Protein AF-A0A7L3M122-F1 (afdb_monomer_lite)

Secondary structure (DSSP, 8-state):
----S-SPPPHHHHHHHHHHHHHHHHHHHHHHHHHHHHHHHHHHT-HHHHHHHHHHHHHHHHHHHHHHHH-TT----TT-TTS-S--

InterPro domains:
  IPR028133 Dynamitin [PF04912] (7-87)
  IPR028133 Dynamitin [PTHR15346] (2-87)

Structure (mmCIF, N/CA/C/O backbone):
data_AF-A0A7L3M122-F1
#
_entry.id   AF-A0A7L3M122-F1
#
loop_
_atom_site.group_PDB
_atom_site.id
_atom_site.type_symbol
_atom_site.label_atom_id
_atom_site.label_alt_id
_atom_site.label_comp_id
_atom_site.label_asym_id
_atom_site.label_entity_id
_atom_site.label_seq_id
_atom_site.pdbx_PDB_ins_code
_atom_site.Cartn_x
_atom_site.Cartn_y
_atom_site.Cartn_z
_atom_site.occupancy
_atom_site.B_iso_or_equiv
_atom_site.auth_seq_id
_atom_site.auth_comp_id
_atom_site.auth_asym_id
_atom_site.auth_atom_id
_atom_site.pdbx_PDB_model_num
ATOM 1 N N . LEU A 1 1 ? 9.116 15.022 -44.049 1.00 46.53 1 LEU A N 1
ATOM 2 C CA . LEU A 1 1 ? 8.213 13.859 -43.922 1.00 46.53 1 LEU A CA 1
ATOM 3 C C . LEU A 1 1 ? 8.999 12.642 -44.370 1.00 46.53 1 LEU A C 1
ATOM 5 O O . LEU A 1 1 ? 9.347 12.569 -45.539 1.00 46.53 1 LEU A O 1
ATOM 9 N N . GLY A 1 2 ? 9.408 11.799 -43.428 1.00 50.69 2 GLY A N 1
ATOM 10 C CA . GLY A 1 2 ? 10.324 10.687 -43.679 1.00 50.69 2 GLY A CA 1
ATOM 11 C C . GLY A 1 2 ? 9.999 9.497 -42.791 1.00 50.69 2 GLY A C 1
ATOM 12 O O . GLY A 1 2 ? 10.883 8.966 -42.135 1.00 50.69 2 GLY A O 1
ATOM 13 N N . GLU A 1 3 ? 8.724 9.121 -42.745 1.00 70.56 3 GLU A N 1
ATOM 14 C CA . GLU A 1 3 ? 8.314 7.775 -42.357 1.00 70.56 3 GLU A CA 1
ATOM 15 C C . GLU A 1 3 ? 8.146 6.974 -43.648 1.00 70.56 3 GLU A C 1
ATOM 17 O O . GLU A 1 3 ? 7.394 7.378 -44.535 1.00 70.56 3 GLU A O 1
ATOM 22 N N . GLY A 1 4 ? 8.885 5.873 -43.796 1.00 51.69 4 GLY A N 1
ATOM 23 C CA . GLY A 1 4 ? 8.757 5.021 -44.976 1.00 51.69 4 GLY A CA 1
ATOM 24 C C . GLY A 1 4 ? 9.919 4.058 -45.193 1.00 51.69 4 GLY A C 1
ATOM 25 O O . GLY A 1 4 ? 10.887 4.389 -45.865 1.00 51.69 4 GLY A O 1
ATOM 26 N N . LEU A 1 5 ? 9.781 2.852 -44.635 1.00 55.53 5 LEU A N 1
ATOM 27 C CA . LEU A 1 5 ? 9.963 1.576 -45.345 1.00 55.53 5 LEU A CA 1
ATOM 28 C C . LEU A 1 5 ? 11.109 1.528 -46.385 1.00 55.53 5 LEU A C 1
ATOM 30 O O . LEU A 1 5 ? 10.881 1.764 -47.568 1.00 55.53 5 LEU A O 1
ATOM 34 N N . GLY A 1 6 ? 12.323 1.129 -45.975 1.00 59.31 6 GLY A N 1
ATOM 35 C CA . GLY A 1 6 ? 13.316 0.627 -46.944 1.00 59.31 6 GLY A CA 1
ATOM 36 C C . GLY A 1 6 ? 14.799 0.698 -46.571 1.00 59.31 6 GLY A C 1
ATOM 37 O O . GLY A 1 6 ? 15.583 -0.084 -47.102 1.00 59.31 6 GLY A O 1
ATOM 38 N N . ALA A 1 7 ? 15.215 1.568 -45.649 1.00 64.81 7 ALA A N 1
ATOM 39 C CA . ALA A 1 7 ? 16.615 1.660 -45.225 1.00 64.81 7 ALA A CA 1
ATOM 40 C C . ALA A 1 7 ? 16.780 1.159 -43.785 1.00 64.81 7 ALA A C 1
ATOM 42 O O . ALA A 1 7 ? 16.046 1.584 -42.893 1.00 64.81 7 ALA A O 1
ATOM 43 N N . LYS A 1 8 ? 17.750 0.262 -43.541 1.00 78.06 8 LYS A N 1
ATOM 44 C CA . LYS A 1 8 ? 18.165 -0.079 -42.170 1.00 78.06 8 LYS A CA 1
ATOM 45 C C . LYS A 1 8 ? 18.521 1.219 -41.447 1.00 78.06 8 LYS A C 1
ATOM 47 O O . LYS A 1 8 ? 19.318 1.994 -41.969 1.00 78.06 8 LYS A O 1
ATOM 52 N N . GLU A 1 9 ? 17.952 1.427 -40.260 1.00 80.81 9 GLU A N 1
ATOM 53 C CA . GLU A 1 9 ? 18.289 2.577 -39.418 1.00 80.81 9 GLU A CA 1
ATOM 54 C C . GLU A 1 9 ? 19.808 2.711 -39.292 1.00 80.81 9 GLU A C 1
ATOM 56 O O . GLU A 1 9 ? 20.509 1.725 -39.004 1.00 80.81 9 GLU A O 1
ATOM 61 N N . THR A 1 10 ? 20.307 3.935 -39.461 1.00 90.12 10 THR A N 1
ATOM 62 C CA . THR A 1 10 ? 21.683 4.249 -39.078 1.00 90.12 10 THR A CA 1
ATOM 63 C C . THR A 1 10 ? 21.857 4.022 -37.569 1.00 90.12 10 THR A C 1
ATOM 65 O O . THR A 1 10 ? 20.891 4.153 -36.810 1.00 90.12 10 THR A O 1
ATOM 68 N N . PRO A 1 11 ? 23.074 3.707 -37.088 1.00 90.62 11 PRO A N 1
ATOM 69 C CA . PRO A 1 11 ? 23.319 3.541 -35.655 1.00 90.62 11 PRO A CA 1
ATOM 70 C C . PRO A 1 11 ? 22.850 4.738 -34.814 1.00 90.62 11 PRO A C 1
ATOM 72 O O . PRO A 1 11 ? 22.312 4.548 -33.728 1.00 90.62 11 PRO A O 1
ATOM 75 N N . GLN A 1 12 ? 22.986 5.959 -35.342 1.00 87.50 12 GLN A N 1
ATOM 76 C CA . GLN A 1 12 ? 22.573 7.186 -34.662 1.00 87.50 12 GLN A CA 1
ATOM 77 C C . GLN A 1 12 ? 21.049 7.325 -34.552 1.00 87.50 12 GLN A C 1
ATOM 79 O O . GLN A 1 12 ? 20.546 7.663 -33.485 1.00 87.50 12 GLN A O 1
ATOM 84 N N . GLN A 1 13 ? 20.311 7.007 -35.620 1.00 86.88 13 GLN A N 1
ATOM 85 C CA . GLN A 1 13 ? 18.844 6.989 -35.587 1.00 86.88 13 GLN A CA 1
ATOM 86 C C . GLN A 1 13 ? 18.324 5.928 -34.616 1.00 86.88 13 GLN A C 1
ATOM 88 O O . GLN A 1 13 ? 17.442 6.213 -33.810 1.00 86.88 13 GLN A O 1
ATOM 93 N N . ARG A 1 14 ? 18.923 4.729 -34.630 1.00 87.69 14 ARG A N 1
ATOM 94 C CA . ARG A 1 14 ? 18.570 3.665 -33.682 1.00 87.69 14 ARG A CA 1
ATOM 95 C C . ARG A 1 14 ? 18.825 4.087 -32.240 1.00 87.69 14 ARG A C 1
ATOM 97 O O . ARG A 1 14 ? 18.002 3.804 -31.380 1.00 87.69 14 ARG A O 1
ATOM 104 N N . TYR A 1 15 ? 19.947 4.754 -31.975 1.00 90.81 15 TYR A N 1
ATOM 105 C CA . TYR A 1 15 ? 20.265 5.259 -30.641 1.00 90.81 15 TYR A CA 1
ATOM 106 C C . TYR A 1 15 ? 19.229 6.278 -30.157 1.00 90.81 15 TYR A C 1
ATOM 108 O O . TYR A 1 15 ? 18.741 6.154 -29.040 1.00 90.81 15 TYR A O 1
ATOM 116 N N . GLN A 1 16 ? 18.850 7.241 -31.002 1.00 91.88 16 GLN A N 1
ATOM 117 C CA . GLN A 1 16 ? 17.836 8.244 -30.663 1.00 91.88 16 GLN A CA 1
ATOM 118 C C . GLN A 1 16 ? 16.467 7.610 -30.399 1.00 91.88 16 GLN A C 1
ATOM 120 O O . GLN A 1 16 ? 15.827 7.940 -29.402 1.00 91.88 16 GLN A O 1
ATOM 125 N N . ARG A 1 17 ? 16.045 6.662 -31.248 1.00 92.06 17 ARG A N 1
ATOM 126 C CA . ARG A 1 17 ? 14.802 5.912 -31.038 1.00 92.06 17 ARG A CA 1
ATOM 127 C C . ARG A 1 17 ? 14.844 5.138 -29.724 1.00 92.06 17 ARG A C 1
ATOM 129 O O . ARG A 1 17 ? 13.944 5.284 -28.910 1.00 92.06 17 ARG A O 1
ATOM 136 N N . LEU A 1 18 ? 15.908 4.372 -29.489 1.00 92.56 18 LEU A N 1
ATOM 137 C CA . LEU A 1 18 ? 16.039 3.568 -28.276 1.00 92.56 18 LEU A CA 1
ATOM 138 C C . LEU A 1 18 ? 16.098 4.442 -27.017 1.00 92.56 18 LEU A C 1
ATOM 140 O O . LEU A 1 18 ? 15.525 4.084 -25.998 1.00 92.56 18 LEU A O 1
ATOM 144 N N . GLN A 1 19 ? 16.758 5.600 -27.077 1.00 94.44 19 GLN A N 1
ATOM 145 C CA . GLN A 1 19 ? 16.774 6.557 -25.972 1.00 94.44 19 GLN A CA 1
ATOM 146 C C . GLN A 1 19 ? 15.361 7.049 -25.641 1.00 94.44 19 GLN A C 1
ATOM 148 O O . GLN A 1 19 ? 15.013 7.140 -24.465 1.00 94.44 19 GLN A O 1
ATOM 153 N N . HIS A 1 20 ? 14.556 7.347 -26.662 1.00 90.00 20 HIS A N 1
ATOM 154 C CA . HIS A 1 20 ? 13.170 7.755 -26.476 1.00 90.00 20 HIS A CA 1
ATOM 155 C C . HIS A 1 20 ? 12.319 6.621 -25.900 1.00 90.00 20 HIS A C 1
ATOM 157 O O . HIS A 1 20 ? 11.681 6.814 -24.871 1.00 90.00 20 HIS A O 1
ATOM 163 N N . GLU A 1 21 ? 12.400 5.425 -26.486 1.00 89.75 21 GLU A N 1
ATOM 164 C CA . GLU A 1 21 ? 11.674 4.236 -26.022 1.00 89.75 21 GLU A CA 1
ATOM 165 C C . GLU A 1 21 ? 12.017 3.893 -24.567 1.00 89.75 21 GLU A C 1
ATOM 167 O O . GLU A 1 21 ? 11.133 3.594 -23.772 1.00 89.75 21 GLU A O 1
ATOM 172 N N . VAL A 1 22 ? 13.291 3.993 -24.175 1.00 93.06 22 VAL A N 1
ATOM 173 C CA . VAL A 1 22 ? 13.710 3.783 -22.782 1.00 93.06 22 VAL A CA 1
ATOM 174 C C . VAL A 1 22 ? 13.124 4.854 -21.859 1.00 93.06 22 VAL A C 1
ATOM 176 O O . VAL A 1 22 ? 12.694 4.533 -20.755 1.00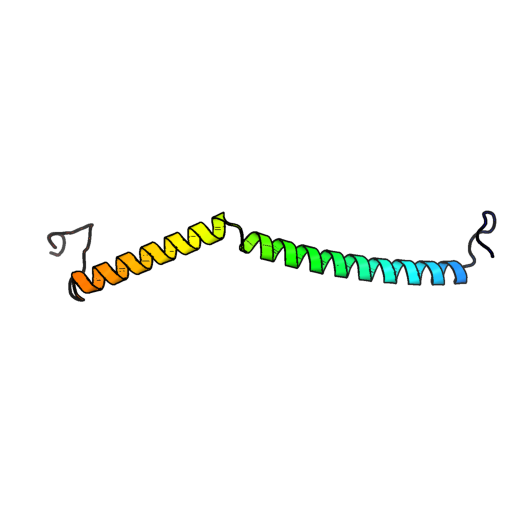 93.06 22 VAL A O 1
ATOM 179 N N . GLN A 1 23 ? 13.076 6.120 -22.283 1.00 89.44 23 GLN A N 1
ATOM 180 C CA . GLN A 1 23 ? 12.460 7.190 -21.488 1.00 89.44 23 GLN A CA 1
ATOM 181 C C . GLN A 1 23 ? 10.939 7.051 -21.369 1.00 89.44 23 GLN A C 1
ATOM 183 O O . GLN A 1 23 ? 10.368 7.450 -20.354 1.00 89.44 23 GLN A O 1
ATOM 188 N N . GLU A 1 24 ? 10.265 6.546 -22.399 1.00 93.81 24 GLU A N 1
ATOM 189 C CA . GLU A 1 24 ? 8.839 6.224 -22.331 1.00 93.81 24 GLU A CA 1
ATOM 190 C C . GLU A 1 24 ? 8.597 5.045 -21.395 1.00 93.81 24 GLU A C 1
ATOM 192 O O . GLU A 1 24 ? 7.801 5.169 -20.468 1.00 93.81 24 GLU A O 1
ATOM 197 N N . LEU A 1 25 ? 9.380 3.974 -21.526 1.00 91.19 25 LEU A N 1
ATOM 198 C CA . LEU A 1 25 ? 9.274 2.805 -20.660 1.00 91.19 25 LEU A CA 1
ATOM 199 C C . LEU A 1 25 ? 9.497 3.150 -19.180 1.00 91.19 25 LEU A C 1
ATOM 201 O O . LEU A 1 25 ? 8.774 2.659 -18.319 1.00 91.19 25 LEU A O 1
ATOM 205 N N . VAL A 1 26 ? 10.473 4.010 -18.867 1.00 91.50 26 VAL A N 1
ATOM 206 C CA . VAL A 1 26 ? 10.695 4.480 -17.487 1.00 91.50 26 VAL A CA 1
ATOM 207 C C . VAL A 1 26 ? 9.452 5.192 -16.949 1.00 91.50 26 VAL A C 1
ATOM 209 O O . VAL A 1 26 ? 9.012 4.885 -15.843 1.00 91.50 26 VAL A O 1
ATOM 212 N N . ARG A 1 27 ? 8.845 6.083 -17.743 1.00 92.94 27 ARG A N 1
ATOM 213 C CA . ARG A 1 27 ? 7.629 6.808 -17.345 1.00 92.94 27 ARG A CA 1
ATOM 214 C C . ARG A 1 27 ? 6.428 5.882 -17.172 1.00 92.94 27 ARG A C 1
ATOM 216 O O . ARG A 1 27 ? 5.680 6.040 -16.214 1.00 92.94 27 ARG A O 1
ATOM 223 N N . GLU A 1 28 ? 6.251 4.907 -18.058 1.00 90.88 28 GLU A N 1
ATOM 224 C CA . GLU A 1 28 ? 5.178 3.915 -17.942 1.00 90.88 28 GLU A CA 1
ATOM 225 C C . GLU A 1 28 ? 5.326 3.070 -16.674 1.00 90.88 28 GLU A C 1
ATOM 227 O O . GLU A 1 28 ? 4.351 2.855 -15.957 1.00 90.88 28 GLU A O 1
ATOM 232 N N . VAL A 1 29 ? 6.546 2.640 -16.347 1.00 88.31 29 VAL A N 1
ATOM 233 C CA . VAL A 1 29 ? 6.811 1.882 -15.118 1.00 88.31 29 VAL A CA 1
ATOM 234 C C . VAL A 1 29 ? 6.541 2.726 -13.873 1.00 88.31 29 VAL A C 1
ATOM 236 O O . VAL A 1 29 ? 5.930 2.226 -12.930 1.00 88.31 29 VAL A O 1
ATOM 239 N N . GLU A 1 30 ? 6.957 3.994 -13.853 1.00 90.88 30 GLU A N 1
ATOM 240 C CA . GLU A 1 30 ? 6.650 4.916 -12.751 1.00 90.88 30 GLU A CA 1
ATOM 241 C C . GLU A 1 30 ? 5.137 5.109 -12.580 1.00 90.88 30 GLU A C 1
ATOM 243 O O . GLU A 1 30 ? 4.628 5.047 -11.458 1.00 90.88 30 GLU A O 1
ATOM 248 N N . GLN A 1 31 ? 4.408 5.263 -13.687 1.00 89.81 31 GLN A N 1
ATOM 249 C CA . GLN A 1 31 ? 2.955 5.399 -13.676 1.00 89.81 31 GLN A CA 1
ATOM 250 C C . GLN A 1 31 ? 2.272 4.137 -13.136 1.00 89.81 31 GLN A C 1
ATOM 252 O O . GLN A 1 31 ? 1.426 4.238 -12.249 1.00 89.81 31 GLN A O 1
ATOM 257 N N . ILE A 1 32 ? 2.671 2.952 -13.610 1.00 85.44 32 ILE A N 1
ATOM 258 C CA . ILE A 1 32 ? 2.148 1.667 -13.121 1.00 85.44 32 ILE A CA 1
ATOM 259 C C . ILE A 1 32 ? 2.423 1.518 -11.621 1.00 85.44 32 ILE A C 1
ATOM 261 O O . ILE A 1 32 ? 1.535 1.123 -10.870 1.00 85.44 32 ILE A O 1
ATOM 265 N N . GLN A 1 33 ? 3.626 1.867 -11.155 1.00 79.44 33 GLN A N 1
ATOM 266 C CA . GLN A 1 33 ? 3.952 1.818 -9.727 1.00 79.44 33 GLN A CA 1
ATOM 267 C C . GLN A 1 33 ? 3.085 2.761 -8.886 1.00 79.44 33 GLN A C 1
ATOM 269 O O . GLN A 1 33 ? 2.740 2.404 -7.760 1.00 79.44 33 GLN A O 1
ATOM 274 N N . SER A 1 34 ? 2.746 3.950 -9.396 1.00 83.25 34 SER A N 1
ATOM 275 C CA . SER A 1 34 ? 1.829 4.871 -8.711 1.00 83.25 34 SER A CA 1
ATOM 276 C C . SER A 1 34 ? 0.428 4.274 -8.616 1.00 83.25 34 SER A C 1
ATOM 278 O O . SER A 1 34 ? -0.124 4.193 -7.523 1.00 83.25 34 SER A O 1
ATOM 280 N N . THR A 1 35 ? -0.104 3.775 -9.734 1.00 84.12 35 THR A N 1
ATOM 281 C CA . THR A 1 35 ? -1.445 3.183 -9.791 1.00 84.12 35 THR A CA 1
ATOM 282 C C . THR A 1 35 ? -1.571 1.969 -8.873 1.00 84.12 35 THR A C 1
ATOM 284 O O . THR A 1 35 ? -2.515 1.896 -8.101 1.00 84.12 35 THR A O 1
ATOM 287 N N . VAL A 1 36 ? -0.583 1.068 -8.850 1.00 76.50 36 VAL A N 1
ATOM 288 C CA . VAL A 1 36 ? -0.602 -0.096 -7.945 1.00 76.50 36 VAL A CA 1
ATOM 289 C C . VAL A 1 36 ? -0.581 0.322 -6.469 1.00 76.50 36 VAL A C 1
ATOM 291 O O . VAL A 1 36 ? -1.232 -0.309 -5.641 1.00 76.50 36 VAL A O 1
ATOM 294 N N . LYS A 1 37 ? 0.158 1.382 -6.107 1.00 76.88 37 LYS A N 1
ATOM 295 C CA . LYS A 1 37 ? 0.156 1.905 -4.729 1.00 76.88 37 LYS A CA 1
ATOM 296 C C . LYS A 1 37 ? -1.197 2.502 -4.345 1.00 76.88 37 LYS A C 1
ATOM 298 O O . LYS A 1 37 ? -1.626 2.316 -3.210 1.00 76.88 37 LYS A O 1
ATOM 303 N N . GLU A 1 38 ? -1.837 3.215 -5.265 1.00 78.38 38 GLU A N 1
ATOM 304 C CA . GLU A 1 38 ? -3.176 3.778 -5.069 1.00 78.38 38 GLU A CA 1
ATOM 305 C C . GLU A 1 38 ? -4.227 2.669 -4.934 1.00 78.38 38 GLU A C 1
ATOM 307 O O . GLU A 1 38 ? -4.974 2.665 -3.960 1.00 78.38 38 GLU A O 1
ATOM 312 N N . GLU A 1 39 ? -4.213 1.668 -5.817 1.00 74.44 39 GLU A N 1
ATOM 313 C CA . GLU A 1 39 ? -5.116 0.509 -5.757 1.00 74.44 39 GLU A CA 1
ATOM 314 C C . GLU A 1 39 ? -4.942 -0.298 -4.460 1.00 74.44 39 GLU A C 1
ATOM 316 O O . GLU A 1 39 ? -5.926 -0.683 -3.832 1.00 74.44 39 GLU A O 1
ATOM 321 N N . ALA A 1 40 ? -3.703 -0.509 -4.003 1.00 70.00 40 ALA A N 1
ATOM 322 C CA . ALA A 1 40 ? -3.439 -1.176 -2.727 1.00 70.00 40 ALA A CA 1
ATOM 323 C C . ALA A 1 40 ? -3.976 -0.373 -1.526 1.00 70.00 40 ALA A C 1
ATOM 325 O O . ALA A 1 40 ? -4.520 -0.952 -0.584 1.00 70.00 40 ALA A O 1
ATOM 326 N N . ALA A 1 41 ? -3.859 0.959 -1.557 1.00 72.00 41 ALA A N 1
ATOM 327 C CA . ALA A 1 41 ? -4.431 1.825 -0.526 1.00 72.00 41 ALA A CA 1
ATOM 328 C C . ALA A 1 41 ? -5.972 1.811 -0.550 1.00 72.00 41 ALA A C 1
ATOM 330 O O . ALA A 1 41 ? -6.608 1.846 0.504 1.00 72.00 41 ALA A O 1
ATOM 331 N N . GLU A 1 42 ? -6.587 1.716 -1.731 1.00 70.75 42 GLU A N 1
ATOM 332 C CA . GLU A 1 42 ? -8.035 1.535 -1.867 1.00 70.75 42 GLU A CA 1
ATO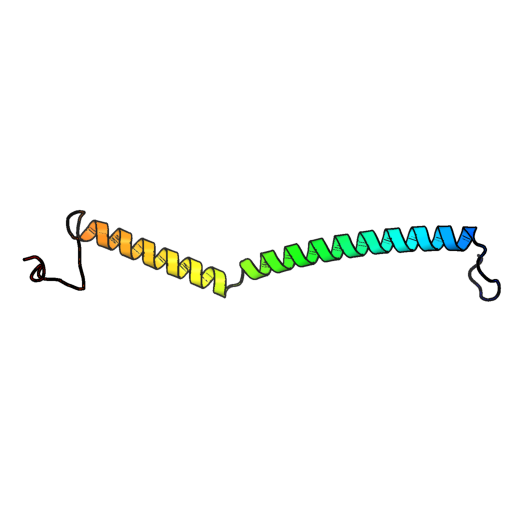M 333 C C . GLU A 1 42 ? -8.503 0.160 -1.359 1.00 70.75 42 GLU A C 1
ATOM 335 O O . GLU A 1 42 ? -9.563 0.061 -0.735 1.00 70.75 42 GLU A O 1
ATOM 340 N N . GLU A 1 43 ? -7.708 -0.897 -1.546 1.00 67.31 43 GLU A N 1
ATOM 341 C CA . GLU A 1 43 ? -8.006 -2.236 -1.025 1.00 67.31 43 GLU A CA 1
ATOM 342 C C . GLU A 1 43 ? -7.980 -2.281 0.517 1.00 67.31 43 GLU A C 1
ATOM 344 O O . GLU A 1 43 ? -8.862 -2.888 1.144 1.00 67.31 43 GLU A O 1
ATOM 349 N N . GLU A 1 44 ? -7.042 -1.569 1.156 1.00 64.38 44 GLU A N 1
ATOM 350 C CA . GLU A 1 44 ? -7.023 -1.386 2.619 1.00 64.38 44 GLU A CA 1
ATOM 351 C C . GLU A 1 44 ? -8.283 -0.675 3.144 1.00 64.38 44 GLU A C 1
ATOM 353 O O . GLU A 1 44 ? -8.733 -0.941 4.264 1.00 64.38 44 GLU A O 1
ATOM 358 N N . LEU A 1 45 ? -8.904 0.175 2.322 1.00 70.75 45 LEU A N 1
ATOM 359 C CA . LEU A 1 45 ? -10.160 0.871 2.619 1.00 70.75 45 LEU A CA 1
ATOM 360 C C . LEU A 1 45 ? -11.412 0.059 2.245 1.00 70.75 45 LEU A C 1
ATOM 362 O O . LEU A 1 45 ? -12.525 0.595 2.257 1.00 70.75 45 LEU A O 1
ATOM 366 N N . SER A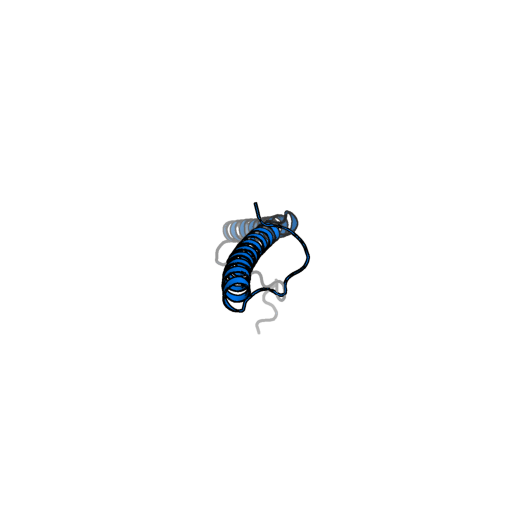 1 46 ? -11.273 -1.237 1.944 1.00 81.00 46 SER A N 1
ATOM 367 C CA . SER A 1 46 ? -12.413 -2.079 1.584 1.00 81.00 46 SER A CA 1
ATOM 368 C C . SER A 1 46 ? -13.519 -2.074 2.663 1.00 81.00 46 SER A C 1
ATOM 370 O O . SER A 1 46 ? -13.236 -2.065 3.869 1.00 81.00 46 SER A O 1
ATOM 372 N N . PRO A 1 47 ? -14.809 -2.165 2.272 1.00 77.31 47 PRO A N 1
ATOM 373 C CA . PRO A 1 47 ? -15.928 -2.187 3.220 1.00 77.31 47 PRO A CA 1
ATOM 374 C C . PRO A 1 47 ? -15.813 -3.274 4.299 1.00 77.31 47 PRO A C 1
ATOM 376 O O . PRO A 1 47 ? -16.235 -3.074 5.436 1.00 77.31 47 PRO A O 1
ATOM 379 N N . MET A 1 48 ? -15.209 -4.419 3.963 1.00 79.25 48 MET A N 1
ATOM 380 C CA . MET A 1 48 ? -14.966 -5.514 4.906 1.00 79.25 48 MET A CA 1
ATOM 381 C C . MET A 1 48 ? -13.888 -5.152 5.942 1.00 79.25 48 MET A C 1
ATOM 383 O O . MET A 1 48 ? -14.046 -5.471 7.123 1.00 79.25 48 MET A O 1
ATOM 387 N N . ALA A 1 49 ? -12.806 -4.480 5.531 1.00 80.12 49 ALA A N 1
ATOM 388 C CA . ALA A 1 49 ? -11.767 -4.010 6.445 1.00 80.12 49 ALA A CA 1
ATOM 389 C C . ALA A 1 49 ? -12.325 -2.961 7.420 1.00 80.12 49 ALA A C 1
ATOM 391 O O . ALA A 1 49 ? -12.125 -3.078 8.631 1.00 80.12 49 ALA A O 1
ATOM 392 N N . LEU A 1 50 ? -13.120 -2.011 6.918 1.00 82.12 50 LEU A N 1
ATOM 393 C CA . LEU A 1 50 ? -13.818 -1.025 7.747 1.00 82.12 50 LEU A CA 1
ATOM 394 C C . LEU A 1 50 ? -14.814 -1.683 8.716 1.00 82.12 50 LEU A C 1
ATOM 396 O O . LEU A 1 50 ? -14.836 -1.336 9.895 1.00 82.12 50 LEU A O 1
ATOM 400 N N . ALA A 1 51 ? -15.588 -2.680 8.271 1.00 84.44 51 ALA A N 1
ATOM 401 C CA . ALA A 1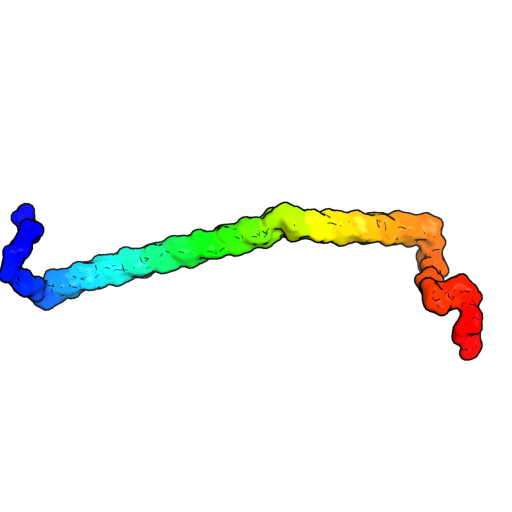 51 ? -16.512 -3.414 9.138 1.00 84.44 51 ALA A CA 1
ATOM 402 C C . ALA A 1 51 ? -15.792 -4.110 10.308 1.00 84.44 51 ALA A C 1
ATOM 404 O O . ALA A 1 51 ? -16.251 -4.029 11.449 1.00 84.44 51 ALA A O 1
ATOM 405 N N . ARG A 1 52 ? -14.629 -4.729 10.054 1.00 87.44 52 ARG A N 1
ATOM 406 C CA . ARG A 1 52 ? -13.792 -5.334 11.107 1.00 87.44 52 ARG A CA 1
ATOM 407 C C . ARG A 1 52 ? -13.269 -4.295 12.100 1.00 87.44 52 ARG A C 1
ATOM 409 O O . ARG A 1 52 ? -13.293 -4.545 13.303 1.00 87.44 52 ARG A O 1
ATOM 416 N N . GLN A 1 53 ? -12.829 -3.129 11.621 1.00 87.75 53 GLN A N 1
ATOM 417 C CA . GLN A 1 53 ? -12.382 -2.038 12.497 1.00 87.75 53 GLN A CA 1
ATOM 418 C C . GLN A 1 53 ? -13.525 -1.524 13.385 1.00 87.75 53 GLN A C 1
ATOM 420 O O . GLN A 1 53 ? -13.349 -1.373 14.594 1.00 87.75 53 GLN A O 1
ATOM 425 N N . VAL A 1 54 ? -14.716 -1.321 12.812 1.00 93.50 54 VAL A N 1
ATOM 426 C CA . VAL A 1 54 ? -15.916 -0.894 13.551 1.00 93.50 54 VAL A CA 1
ATOM 427 C C . VAL A 1 54 ? -16.315 -1.924 14.608 1.00 93.50 54 VAL A C 1
ATO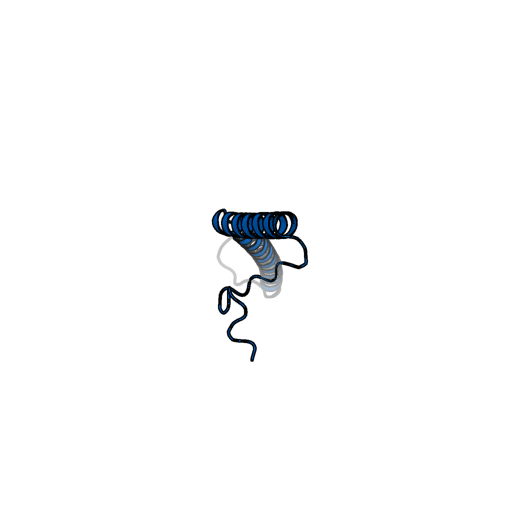M 429 O O . VAL A 1 54 ? -16.651 -1.554 15.734 1.00 93.50 54 VAL A O 1
ATOM 432 N N . GLU A 1 55 ? -16.242 -3.216 14.294 1.00 94.00 55 GLU A N 1
ATOM 433 C CA . GLU A 1 55 ? -16.502 -4.269 15.274 1.00 94.00 55 GLU A CA 1
ATOM 434 C C . GLU A 1 55 ? -15.480 -4.273 16.421 1.00 94.00 55 GLU A C 1
ATOM 436 O O . GLU A 1 55 ? -15.870 -4.385 17.586 1.00 94.00 55 GLU A O 1
ATOM 441 N N . GLY A 1 56 ? -14.193 -4.075 16.123 1.00 93.06 56 GLY A N 1
ATOM 442 C CA . GLY A 1 56 ? -13.158 -3.911 17.146 1.00 93.06 56 GLY A CA 1
ATOM 443 C C . GLY A 1 56 ? -13.437 -2.724 18.074 1.00 93.06 56 GLY A C 1
ATOM 444 O O . GLY A 1 56 ? -13.377 -2.864 19.296 1.00 93.06 56 GLY A O 1
ATOM 445 N N . LEU A 1 57 ? -13.829 -1.577 17.511 1.00 94.75 57 LEU A N 1
ATOM 446 C CA . LEU A 1 57 ? -14.200 -0.385 18.280 1.00 94.75 57 LEU A CA 1
ATOM 447 C C . LEU A 1 57 ? -15.439 -0.614 19.154 1.00 94.75 57 LEU A C 1
ATOM 449 O O . LEU A 1 57 ? -15.442 -0.219 20.320 1.00 94.75 57 LEU A O 1
ATOM 453 N N . LYS A 1 58 ? -16.468 -1.290 18.628 1.00 92.44 58 LYS A N 1
ATOM 454 C CA . LYS A 1 58 ? -17.652 -1.705 19.400 1.00 92.44 58 LYS A CA 1
ATOM 455 C C . LYS A 1 58 ? -17.236 -2.539 20.612 1.00 92.44 58 LYS A C 1
ATOM 457 O O . LYS A 1 58 ? -17.691 -2.265 21.720 1.00 92.44 58 LYS A O 1
ATOM 462 N N . ASN A 1 59 ? -16.360 -3.523 20.415 1.00 92.44 59 ASN A N 1
ATOM 463 C CA . ASN A 1 59 ? -15.902 -4.394 21.495 1.00 92.44 59 ASN A CA 1
ATOM 464 C C . ASN A 1 59 ? -15.128 -3.607 22.562 1.00 92.44 59 ASN A C 1
ATOM 466 O O . ASN A 1 59 ? -15.406 -3.769 23.746 1.00 92.44 59 ASN A O 1
ATOM 470 N N . LEU A 1 60 ? -14.228 -2.701 22.164 1.00 91.25 60 LEU A N 1
ATOM 471 C CA . LEU A 1 60 ? -13.514 -1.827 23.104 1.00 91.25 60 LEU A CA 1
ATOM 472 C C . LEU A 1 60 ? -14.464 -0.922 23.897 1.00 91.25 60 LEU A C 1
ATOM 474 O O . LEU A 1 60 ? -14.301 -0.768 25.107 1.00 91.25 60 LEU A O 1
ATOM 478 N N . LEU A 1 61 ? -15.471 -0.349 23.235 1.00 92.38 61 LEU A N 1
ATOM 479 C CA . LEU A 1 61 ? -16.466 0.502 23.881 1.00 92.38 61 LEU A CA 1
ATOM 480 C C . LEU A 1 61 ? -17.281 -0.275 24.918 1.00 92.38 61 LEU A C 1
ATOM 482 O O . LEU A 1 61 ? -17.458 0.202 26.039 1.00 92.38 61 LEU A O 1
ATOM 486 N N . VAL A 1 62 ? -17.756 -1.470 24.554 1.00 89.69 62 VAL A N 1
ATOM 487 C CA . VAL A 1 62 ? -18.505 -2.346 25.462 1.00 89.69 62 VAL A CA 1
ATOM 488 C C . VAL A 1 62 ? -17.638 -2.742 26.653 1.00 89.69 62 VAL A C 1
ATOM 490 O O . VAL A 1 62 ? -18.096 -2.613 27.784 1.00 89.69 62 VAL A O 1
ATOM 493 N N . SER A 1 63 ? -16.384 -3.139 26.428 1.00 86.12 63 SER A N 1
ATOM 494 C CA . SER A 1 63 ? -15.452 -3.484 27.506 1.00 86.12 63 SER A CA 1
ATOM 495 C C . SER A 1 63 ? -15.196 -2.307 28.448 1.00 86.12 63 SER A C 1
ATOM 497 O O . SER A 1 63 ? -15.276 -2.471 29.662 1.00 86.12 63 SER A O 1
ATOM 499 N N . ASN A 1 64 ? -14.965 -1.101 27.920 1.00 85.69 64 ASN A N 1
ATOM 500 C CA . ASN A 1 64 ? -14.760 0.083 28.756 1.00 85.69 64 ASN A CA 1
ATOM 501 C C . ASN A 1 64 ? -16.024 0.468 29.539 1.00 85.69 64 ASN A C 1
ATOM 503 O O . ASN A 1 64 ? -15.952 0.898 30.689 1.00 85.69 64 ASN A O 1
ATOM 507 N N . HIS A 1 65 ? -17.199 0.316 28.925 1.00 85.38 65 HIS A N 1
ATOM 508 C CA . HIS A 1 65 ? -18.461 0.537 29.618 1.00 85.38 65 HIS A CA 1
ATOM 509 C C . HIS A 1 65 ? -18.672 -0.488 30.739 1.00 85.38 65 HIS A C 1
ATOM 511 O O . HIS A 1 65 ? -19.060 -0.111 31.843 1.00 85.38 65 HIS A O 1
ATOM 517 N N . LEU A 1 66 ? -18.358 -1.759 30.481 1.00 82.81 66 LEU A N 1
ATOM 518 C CA . LEU A 1 66 ? -18.421 -2.835 31.464 1.00 82.81 66 LEU A CA 1
ATOM 519 C C . LEU A 1 66 ? -17.481 -2.563 32.650 1.00 82.81 66 LEU A C 1
ATOM 521 O O . LEU A 1 66 ? -17.906 -2.672 33.795 1.00 82.81 66 LEU A O 1
ATOM 525 N N . GLU A 1 67 ? -16.246 -2.132 32.389 1.00 82.88 67 GLU A N 1
ATOM 526 C CA . GLU A 1 67 ? -15.273 -1.748 33.421 1.00 82.88 67 GLU A CA 1
ATOM 527 C C . GLU A 1 67 ? -15.804 -0.614 34.313 1.00 82.88 67 GLU A C 1
ATOM 529 O O . GLU A 1 67 ? -15.701 -0.681 35.537 1.00 82.88 67 GLU A O 1
ATOM 534 N N . LYS A 1 68 ? -16.453 0.404 33.728 1.00 81.19 68 LYS A N 1
ATOM 535 C CA . LYS A 1 68 ? -17.090 1.487 34.498 1.00 81.19 68 LYS A CA 1
ATOM 536 C C . LYS A 1 68 ? -18.244 1.002 35.374 1.00 81.19 68 LYS A C 1
ATOM 538 O O . LYS A 1 68 ? -18.427 1.538 36.463 1.00 81.19 68 LYS A O 1
ATOM 543 N N . LEU A 1 69 ? -19.036 0.042 34.895 1.00 82.62 69 LEU A N 1
ATOM 544 C CA . LEU A 1 69 ? -20.172 -0.506 35.642 1.00 82.62 69 LEU A CA 1
ATOM 545 C C . LEU A 1 69 ? -19.728 -1.417 36.787 1.00 82.62 69 LEU A C 1
ATOM 547 O O . LEU A 1 69 ? -20.305 -1.364 37.870 1.00 82.62 69 LEU A O 1
ATOM 551 N N . LEU A 1 70 ? -18.729 -2.262 36.540 1.00 81.56 70 LEU A N 1
ATOM 552 C CA . LEU A 1 70 ? -18.258 -3.256 37.501 1.00 81.56 70 LEU A CA 1
ATOM 553 C C . LEU A 1 70 ? -17.227 -2.686 38.492 1.00 81.56 70 LEU A C 1
ATOM 555 O O . LEU A 1 70 ? -17.074 -3.204 39.598 1.00 81.56 70 LEU A O 1
ATOM 559 N N . GLY A 1 71 ? -16.555 -1.597 38.120 1.00 76.38 71 GLY A N 1
ATOM 560 C CA . GLY A 1 71 ? -15.515 -0.949 38.909 1.00 76.38 71 GLY A CA 1
ATOM 561 C C . GLY A 1 71 ? -14.152 -1.661 38.832 1.00 76.38 71 GLY A C 1
ATOM 562 O O . GLY A 1 71 ? -14.067 -2.820 38.427 1.00 76.38 71 GLY A O 1
ATOM 563 N N . PRO A 1 72 ? -13.057 -1.003 39.266 1.00 71.56 72 PRO A N 1
ATOM 564 C CA . PRO A 1 72 ? -11.681 -1.490 39.067 1.00 71.56 72 PRO A CA 1
ATOM 565 C C . PRO A 1 72 ? -11.340 -2.799 39.796 1.00 71.56 72 PRO A C 1
ATOM 567 O O . PRO A 1 72 ? -10.343 -3.441 39.484 1.00 71.56 72 PRO A O 1
ATOM 570 N N . ALA A 1 73 ? -12.138 -3.175 40.799 1.00 64.44 73 ALA A N 1
ATOM 571 C CA . ALA A 1 73 ? -11.933 -4.380 41.603 1.00 64.44 73 ALA A CA 1
ATOM 572 C C . ALA A 1 73 ? -12.616 -5.628 41.012 1.00 64.44 73 ALA A C 1
ATOM 574 O O . ALA A 1 73 ? -12.415 -6.731 41.517 1.00 64.44 73 ALA A O 1
ATOM 575 N N . ALA A 1 74 ? -13.418 -5.477 39.956 1.00 66.06 74 ALA A N 1
ATOM 576 C CA . ALA A 1 74 ? -14.111 -6.582 39.311 1.00 66.06 74 ALA A CA 1
ATOM 577 C C . ALA A 1 74 ? -13.202 -7.300 38.304 1.00 66.06 74 ALA A C 1
ATOM 579 O O . ALA A 1 74 ? -13.399 -7.240 37.091 1.00 66.06 74 ALA A O 1
ATOM 580 N N . SER A 1 75 ? -12.190 -7.998 38.813 1.00 65.88 75 SER A N 1
ATOM 581 C CA . SER A 1 75 ? -11.470 -9.003 38.032 1.00 65.88 75 SER A CA 1
ATOM 582 C C . SER A 1 75 ? -12.387 -10.211 37.839 1.00 65.88 75 SER A C 1
ATOM 584 O O . SER A 1 75 ? -12.494 -11.055 38.727 1.00 65.88 75 SER A O 1
ATOM 586 N N . ILE A 1 76 ? -13.079 -10.286 36.700 1.00 67.38 76 ILE A N 1
ATOM 587 C CA . ILE A 1 76 ? -13.857 -11.471 36.324 1.00 67.38 76 ILE A CA 1
ATOM 588 C C . ILE A 1 76 ? -12.902 -12.479 35.681 1.00 67.38 76 ILE A C 1
ATOM 590 O O . ILE A 1 76 ? -12.576 -12.364 34.500 1.00 67.38 76 ILE A O 1
ATOM 594 N N . ASP A 1 77 ? -12.469 -13.478 36.449 1.00 69.00 77 ASP A N 1
ATOM 595 C CA . ASP A 1 77 ? -11.925 -14.702 35.865 1.00 69.00 77 ASP A CA 1
ATOM 596 C C . ASP A 1 77 ? -13.091 -15.633 35.518 1.00 69.00 77 ASP A C 1
ATOM 598 O O . ASP A 1 77 ? -13.717 -16.235 36.390 1.00 69.00 77 ASP A O 1
ATOM 602 N N . PHE A 1 78 ? -13.404 -15.750 34.228 1.00 66.75 78 PHE A N 1
ATOM 603 C CA . PHE A 1 78 ? -14.441 -16.674 33.758 1.00 66.75 78 PHE A CA 1
ATOM 604 C C . PHE A 1 78 ? -14.086 -18.149 34.008 1.00 66.75 78 PHE A C 1
ATOM 606 O O . PHE A 1 78 ? -14.974 -18.999 33.965 1.00 66.75 78 PHE A O 1
ATOM 613 N N . SER A 1 79 ? -12.815 -18.453 34.277 1.00 74.56 79 SER A N 1
ATOM 614 C CA . SER A 1 79 ? -12.321 -19.795 34.602 1.00 74.56 79 SER A CA 1
ATOM 615 C C . SER A 1 79 ? -12.498 -20.135 36.086 1.00 74.56 79 SER A C 1
ATOM 617 O O . SER A 1 79 ? -12.547 -21.314 36.432 1.00 74.56 79 SER A O 1
ATOM 619 N N . ASP A 1 80 ? -12.635 -19.123 36.950 1.00 71.56 80 ASP A N 1
ATOM 620 C CA . ASP A 1 80 ? -12.862 -19.268 38.390 1.00 71.56 80 ASP A CA 1
ATOM 621 C C . ASP A 1 80 ? -13.786 -18.166 38.950 1.00 71.56 80 ASP A C 1
ATOM 623 O O . ASP A 1 80 ? -13.371 -17.317 39.745 1.00 71.56 80 ASP A O 1
ATOM 627 N N . PRO A 1 81 ? -15.076 -18.168 38.573 1.00 68.44 81 PRO A N 1
ATOM 628 C CA . PRO A 1 81 ? -16.009 -17.105 38.945 1.00 68.44 81 PRO A CA 1
ATOM 629 C C . PRO A 1 81 ? -16.283 -17.010 40.456 1.00 68.44 81 PRO A C 1
ATOM 631 O O . PRO A 1 81 ? -16.866 -16.026 40.905 1.00 68.44 81 PRO A O 1
ATOM 634 N N . GLN A 1 82 ? -15.906 -18.025 41.244 1.00 74.94 82 GLN A N 1
ATOM 635 C CA . GLN A 1 82 ? -16.062 -18.046 42.705 1.00 74.94 82 GLN A CA 1
ATOM 636 C C . GLN A 1 82 ? -14.733 -17.881 43.462 1.00 74.94 82 GLN A C 1
ATOM 638 O O . GLN A 1 82 ? -14.752 -17.856 44.692 1.00 74.94 82 GLN A O 1
ATOM 643 N N . GLY A 1 83 ? -13.592 -17.772 42.769 1.00 68.69 83 GLY A N 1
ATOM 644 C CA . GLY A 1 83 ? -12.271 -17.732 43.409 1.00 68.69 83 GLY A CA 1
ATOM 645 C C . GLY A 1 83 ? -11.921 -19.025 44.162 1.00 68.69 83 GLY A C 1
ATOM 646 O O . GLY A 1 83 ? -11.158 -18.995 45.125 1.00 68.69 83 GLY A O 1
ATOM 647 N N . 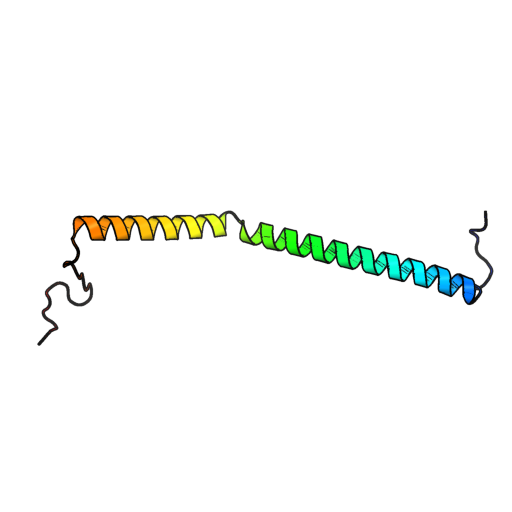ALA A 1 84 ? -12.536 -20.150 43.789 1.00 68.69 84 ALA A N 1
ATOM 648 C CA . ALA A 1 84 ? -12.422 -21.425 44.487 1.00 68.69 84 ALA A CA 1
ATOM 649 C C . ALA A 1 84 ? -11.162 -22.220 44.099 1.00 68.69 84 ALA A C 1
ATOM 651 O O . ALA A 1 84 ? -10.801 -23.162 44.811 1.00 68.69 84 ALA A O 1
ATOM 652 N N . LEU A 1 85 ? -10.502 -21.862 42.991 1.00 63.19 85 LEU A N 1
ATOM 653 C CA . LEU A 1 85 ? -9.255 -22.473 42.522 1.00 63.19 85 LEU A CA 1
ATOM 654 C C . LEU A 1 85 ? -8.016 -21.871 43.199 1.00 63.19 85 LEU A C 1
ATOM 656 O O . LEU A 1 85 ? -6.955 -22.492 43.169 1.00 63.19 85 LEU A O 1
ATOM 660 N N . ALA A 1 86 ? -8.138 -20.712 43.855 1.00 62.06 86 ALA A N 1
ATOM 661 C CA . ALA A 1 86 ? -7.087 -20.163 44.706 1.00 62.06 86 ALA A CA 1
ATOM 662 C C . ALA A 1 86 ? -7.091 -20.847 46.092 1.00 62.06 86 ALA A C 1
ATOM 664 O O . ALA A 1 86 ? -7.727 -20.380 47.040 1.00 62.06 86 ALA A O 1
ATOM 665 N N . LYS A 1 87 ? -6.362 -21.962 46.208 1.00 52.09 87 LYS A N 1
ATOM 666 C CA . LYS A 1 87 ? -5.862 -22.514 47.477 1.00 52.09 87 LYS A CA 1
ATOM 667 C C . LYS A 1 87 ? -4.367 -22.772 47.397 1.00 52.09 87 LYS A C 1
ATOM 669 O O . LYS A 1 87 ? -3.921 -23.271 46.343 1.00 52.09 87 LYS A O 1
#

Sequence (87 aa):
LGEGLGAKETPQQRYQRLQHEVQELVREVEQIQSTVKEEAAEEELSPMALARQVEGLKNLLVSNHLEKLLGPAASIDFSDPQGALAK

Organism: NCBI:txid2529409

Foldseek 3Di:
DDDDDDDDDDPVRVVVVVVVVVVVVVVVVVVVVVVVVVVVVVVCVDPVNVVVVVVVVVVVVVVVVVCVVCDPPPPCDVVCNPCPPVD

pLDDT: mean 79.55, std 11.93, range [46.53, 94.75]

Radius of gyration: 32.82 Å; chains: 1; bounding box: 44×36×94 Å